Protein AF-A0A507QUL7-F1 (afdb_monomer_lite)

Structure (mmCIF, N/CA/C/O backbone):
data_AF-A0A507QUL7-F1
#
_entry.id   AF-A0A507QUL7-F1
#
loop_
_atom_site.group_PDB
_atom_site.id
_atom_site.type_symbol
_atom_site.label_atom_id
_atom_site.label_alt_id
_atom_site.label_comp_id
_atom_site.label_asym_id
_atom_site.label_entity_id
_atom_site.label_seq_id
_atom_site.pdbx_PDB_ins_code
_atom_site.Cartn_x
_atom_site.Cartn_y
_atom_site.Cartn_z
_atom_site.occupancy
_atom_site.B_iso_or_equiv
_atom_site.auth_seq_id
_atom_site.auth_comp_id
_atom_site.auth_asym_id
_atom_site.auth_atom_id
_atom_site.pdbx_PDB_model_num
ATOM 1 N N . MET A 1 1 ? 32.459 10.352 -17.663 1.00 40.97 1 MET A N 1
ATOM 2 C CA . MET A 1 1 ? 32.685 9.561 -16.431 1.00 40.97 1 MET A CA 1
ATOM 3 C C . MET A 1 1 ? 32.174 10.368 -15.247 1.00 40.97 1 MET A C 1
ATOM 5 O O . MET A 1 1 ? 32.457 11.562 -15.231 1.00 40.97 1 MET A O 1
ATOM 9 N N . PRO A 1 2 ? 31.394 9.803 -14.309 1.00 44.69 2 PRO A N 1
ATOM 10 C CA . PRO A 1 2 ? 30.959 10.558 -13.143 1.00 44.69 2 PRO A CA 1
ATOM 11 C C . PRO A 1 2 ? 32.149 10.731 -12.196 1.00 44.69 2 PRO A C 1
ATOM 13 O O . PRO A 1 2 ? 32.816 9.761 -11.846 1.00 44.69 2 PRO A O 1
ATOM 16 N N . GLN A 1 3 ? 32.438 11.978 -11.830 1.00 43.25 3 GLN A N 1
ATOM 17 C CA . GLN A 1 3 ? 33.490 12.312 -10.878 1.00 43.25 3 GLN A CA 1
ATOM 18 C C . GLN A 1 3 ? 33.054 11.864 -9.480 1.00 43.25 3 GLN A C 1
ATOM 20 O O . GLN A 1 3 ? 32.130 12.427 -8.892 1.00 43.25 3 GLN A O 1
ATOM 25 N N . THR A 1 4 ? 33.711 10.840 -8.946 1.00 48.88 4 THR A N 1
ATOM 26 C CA . THR A 1 4 ? 33.609 10.460 -7.538 1.00 48.88 4 THR A CA 1
ATOM 27 C C . THR A 1 4 ? 34.226 11.589 -6.716 1.00 48.88 4 THR A C 1
ATOM 29 O O . THR A 1 4 ? 35.446 11.752 -6.702 1.00 48.88 4 THR A O 1
ATOM 32 N N . LYS A 1 5 ? 33.399 12.417 -6.066 1.00 53.66 5 LYS A N 1
ATOM 33 C CA . LYS A 1 5 ? 33.889 13.396 -5.087 1.00 53.66 5 LYS A CA 1
ATOM 34 C C . LYS A 1 5 ? 34.591 12.622 -3.969 1.00 53.66 5 LYS A C 1
ATOM 36 O O . LYS A 1 5 ? 33.928 11.910 -3.218 1.00 53.66 5 LYS A O 1
ATOM 41 N N . LYS A 1 6 ? 35.922 12.722 -3.891 1.00 60.03 6 LYS A N 1
ATOM 42 C CA . LYS A 1 6 ? 36.680 12.268 -2.719 1.00 60.03 6 LYS A CA 1
ATOM 43 C C . LYS A 1 6 ? 36.175 13.060 -1.512 1.00 60.03 6 LYS A C 1
ATOM 45 O O . LYS A 1 6 ? 36.091 14.286 -1.582 1.00 60.03 6 LYS A O 1
ATOM 50 N N . LEU A 1 7 ? 35.784 12.356 -0.452 1.00 63.00 7 LEU A N 1
ATOM 51 C CA . LEU A 1 7 ? 35.502 12.987 0.835 1.00 63.00 7 LEU A CA 1
ATOM 52 C C . LEU A 1 7 ? 36.798 13.658 1.328 1.00 63.00 7 LEU A C 1
ATOM 54 O O . LEU A 1 7 ? 37.861 13.060 1.146 1.00 63.00 7 LEU A O 1
ATOM 58 N N . PRO A 1 8 ? 36.738 14.882 1.883 1.00 69.94 8 PRO A N 1
ATOM 59 C CA . PRO A 1 8 ? 37.913 15.543 2.444 1.00 69.94 8 PRO A CA 1
ATOM 60 C C . PRO A 1 8 ? 38.573 14.640 3.491 1.00 69.94 8 PRO A C 1
ATOM 62 O O . PRO A 1 8 ? 37.870 14.008 4.275 1.00 69.94 8 PRO A O 1
ATOM 65 N N . GLU A 1 9 ? 39.904 14.574 3.508 1.00 69.56 9 GLU A N 1
ATOM 66 C CA . GLU A 1 9 ? 40.667 13.702 4.420 1.00 69.56 9 GLU A CA 1
ATOM 67 C C . GLU A 1 9 ? 40.576 14.129 5.900 1.00 69.56 9 GLU A C 1
ATOM 69 O O . GLU A 1 9 ? 41.051 13.406 6.768 1.00 69.56 9 GLU A O 1
ATOM 74 N N . ASP A 1 10 ? 39.907 15.248 6.195 1.00 77.19 10 ASP A N 1
ATOM 75 C CA . ASP A 1 10 ? 39.834 15.858 7.526 1.00 77.19 10 ASP A CA 1
ATOM 76 C C . ASP A 1 10 ? 38.387 16.238 7.900 1.00 77.19 10 ASP A C 1
ATOM 78 O O . ASP A 1 10 ? 38.034 17.399 8.108 1.00 77.19 10 ASP A O 1
ATOM 82 N N . VAL A 1 11 ? 37.485 15.251 7.878 1.00 81.94 11 VAL A N 1
ATOM 83 C CA . VAL A 1 11 ? 36.119 15.443 8.385 1.00 81.94 11 VAL A CA 1
ATOM 84 C C . VAL A 1 11 ? 36.153 15.362 9.909 1.00 81.94 11 VAL A C 1
ATOM 86 O O . VAL A 1 11 ? 36.337 14.283 10.472 1.00 81.94 11 VAL A O 1
ATOM 89 N N . ASP A 1 12 ? 35.905 16.489 10.578 1.00 85.94 12 ASP A N 1
ATOM 90 C CA . ASP A 1 12 ? 35.579 16.504 12.004 1.00 85.94 12 ASP A CA 1
ATOM 91 C C . ASP A 1 12 ? 34.207 15.849 12.220 1.00 85.94 12 ASP A C 1
ATOM 93 O O . ASP A 1 12 ? 33.139 16.461 12.090 1.00 85.94 12 ASP A O 1
ATOM 97 N N . TRP A 1 13 ? 34.248 14.557 12.533 1.00 86.88 13 TRP A N 1
ATOM 98 C CA . TRP A 1 13 ? 33.065 13.746 12.781 1.00 86.88 13 TRP A CA 1
ATOM 99 C C . TRP A 1 13 ? 32.268 14.213 13.997 1.00 86.88 13 TRP A C 1
ATOM 101 O O . TRP A 1 13 ? 31.050 14.040 14.009 1.00 86.88 13 TRP A O 1
ATOM 111 N N . ASN A 1 14 ? 32.916 14.819 14.996 1.00 89.69 14 ASN A N 1
ATOM 112 C CA . ASN A 1 14 ? 32.231 15.307 16.187 1.00 89.69 14 ASN A CA 1
ATOM 113 C C . ASN A 1 14 ? 31.420 16.565 15.856 1.00 89.69 14 ASN A C 1
ATOM 115 O O . ASN A 1 14 ? 30.248 16.653 16.212 1.00 89.69 14 ASN A O 1
ATOM 119 N N . ALA A 1 15 ? 31.996 17.492 15.086 1.00 88.00 15 ALA A N 1
ATOM 120 C CA . ALA A 1 15 ? 31.251 18.631 14.560 1.00 88.00 15 ALA A CA 1
ATOM 121 C C . ALA A 1 15 ? 30.101 18.192 13.640 1.00 88.00 15 ALA A C 1
ATOM 123 O O . ALA A 1 15 ? 29.022 18.773 13.707 1.00 88.00 15 ALA A O 1
ATOM 124 N N . PHE A 1 16 ? 30.298 17.160 12.809 1.00 88.12 16 PHE A N 1
ATOM 125 C CA . PHE A 1 16 ? 29.274 16.656 11.887 1.00 88.12 16 PHE A CA 1
ATOM 126 C C . PHE A 1 16 ? 28.045 16.070 12.602 1.00 88.12 16 PHE A C 1
ATOM 128 O O . PHE A 1 16 ? 26.924 16.432 12.256 1.00 88.12 16 PHE A O 1
ATOM 135 N N . VAL A 1 17 ? 28.220 15.203 13.609 1.00 87.62 17 VAL A N 1
ATOM 136 C CA . VAL A 1 17 ? 27.081 14.555 14.306 1.00 87.62 17 VAL A CA 1
ATOM 137 C C . VAL A 1 17 ? 26.295 15.500 15.217 1.00 87.62 17 VAL A C 1
ATOM 139 O O . VAL A 1 17 ? 25.165 15.194 15.582 1.00 87.62 17 VAL A O 1
ATOM 142 N N . GLN A 1 18 ? 26.891 16.633 15.593 1.00 87.75 18 GLN A N 1
ATOM 143 C CA . GLN A 1 18 ? 26.241 17.680 16.387 1.00 87.75 18 GLN A CA 1
ATOM 144 C C . GLN A 1 18 ? 25.468 18.681 15.516 1.00 87.75 18 GLN A C 1
ATOM 146 O O . GLN A 1 18 ? 24.786 19.559 16.049 1.00 87.75 18 GLN A O 1
ATOM 151 N N . GLN A 1 19 ? 25.561 18.582 14.182 1.00 86.88 19 GLN A N 1
ATOM 152 C CA . GLN A 1 19 ? 24.737 19.400 13.299 1.00 86.88 19 GLN A CA 1
ATOM 153 C C . GLN A 1 19 ? 23.266 19.028 13.509 1.00 86.88 19 GLN A C 1
ATOM 155 O O . GLN A 1 19 ? 22.931 17.842 13.525 1.00 86.88 19 GLN A O 1
ATOM 160 N N . PRO A 1 20 ? 22.370 20.014 13.677 1.00 82.19 20 PRO A N 1
ATOM 161 C CA . PRO A 1 20 ? 20.954 19.727 13.791 1.00 82.19 20 PRO A CA 1
ATOM 162 C C . PRO A 1 20 ? 20.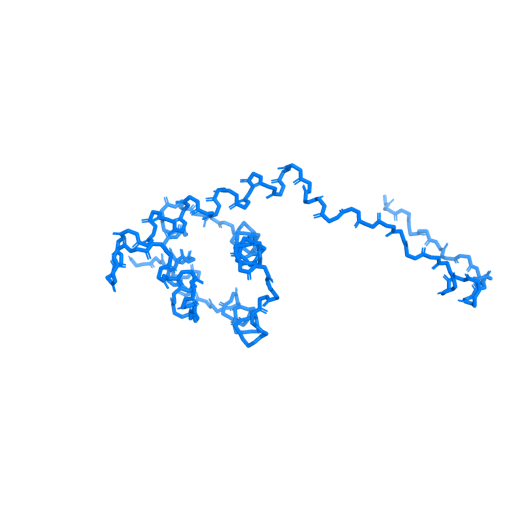472 19.068 12.501 1.00 82.19 20 PRO A C 1
ATOM 164 O O . PRO A 1 20 ? 20.825 19.506 11.402 1.00 82.19 20 PRO A O 1
ATOM 167 N N . ASP A 1 21 ? 19.628 18.046 12.636 1.00 80.06 21 ASP A N 1
ATOM 168 C CA . ASP A 1 21 ? 18.952 17.466 11.485 1.00 80.06 21 ASP A CA 1
ATOM 169 C C . ASP A 1 21 ? 18.251 18.578 10.701 1.00 80.06 21 ASP A C 1
ATOM 171 O O . ASP A 1 21 ? 17.541 19.422 11.265 1.00 80.06 21 ASP A O 1
ATOM 175 N N . ASN A 1 22 ? 18.419 18.567 9.377 1.00 73.94 22 ASN A N 1
ATOM 176 C CA . ASN A 1 22 ? 17.599 19.403 8.516 1.00 73.94 22 ASN A CA 1
ATOM 177 C C . ASN A 1 22 ? 16.138 19.098 8.842 1.00 73.94 22 ASN A C 1
ATOM 179 O O . ASN A 1 22 ? 15.707 17.945 8.724 1.00 73.94 22 ASN A O 1
ATOM 183 N N . LYS A 1 23 ? 15.377 20.126 9.240 1.00 55.47 23 LYS A N 1
ATOM 184 C CA . LYS A 1 23 ? 13.927 20.017 9.410 1.00 55.47 23 LYS A CA 1
ATOM 185 C C . LYS A 1 23 ? 13.345 19.575 8.078 1.00 55.47 23 LYS A C 1
ATOM 187 O O . LYS A 1 23 ? 13.141 20.372 7.167 1.00 55.47 23 LYS A O 1
ATOM 192 N N . THR A 1 24 ? 13.123 18.277 7.958 1.00 58.72 24 THR A N 1
ATOM 193 C CA . THR A 1 24 ? 12.430 17.718 6.817 1.00 58.72 24 THR A CA 1
ATOM 194 C C . THR A 1 24 ? 10.971 18.008 7.095 1.00 58.72 24 THR A C 1
ATOM 196 O O . THR A 1 24 ? 10.358 17.353 7.936 1.00 58.72 24 THR A O 1
ATOM 199 N N . GLU A 1 25 ? 10.420 19.040 6.458 1.00 55.94 25 GLU A N 1
ATOM 200 C CA . GLU A 1 25 ? 8.971 19.168 6.400 1.00 55.94 25 GLU A CA 1
ATOM 201 C C . GLU A 1 25 ? 8.456 17.848 5.821 1.00 55.94 25 GLU A C 1
ATOM 203 O O . GLU A 1 25 ? 8.827 17.467 4.711 1.00 55.94 25 GLU A O 1
ATOM 208 N N . GLY A 1 26 ? 7.649 17.107 6.585 1.00 56.03 26 GLY A N 1
ATOM 209 C CA . GLY A 1 26 ? 7.104 15.798 6.194 1.00 56.03 26 GLY A CA 1
ATOM 210 C C . GLY A 1 26 ? 6.166 15.850 4.980 1.00 56.03 26 GLY A C 1
ATOM 211 O O . GLY A 1 26 ? 5.397 14.925 4.739 1.00 56.03 26 GLY A O 1
ATOM 212 N N . ILE A 1 27 ? 6.197 16.940 4.215 1.00 64.69 27 ILE A N 1
ATOM 213 C CA . ILE A 1 27 ? 5.380 17.169 3.041 1.00 64.69 27 ILE A CA 1
ATOM 214 C C . ILE A 1 27 ? 5.976 16.350 1.900 1.00 64.69 27 ILE A C 1
ATOM 216 O O . ILE A 1 27 ? 6.983 16.700 1.285 1.00 64.69 27 ILE A O 1
ATOM 220 N N . LEU A 1 28 ? 5.318 15.235 1.594 1.00 70.69 28 LEU A N 1
ATOM 221 C CA . LEU A 1 28 ? 5.608 14.447 0.404 1.00 70.69 28 LEU A CA 1
ATOM 222 C C . LEU A 1 28 ? 5.626 15.349 -0.839 1.00 70.69 28 LEU A C 1
ATOM 224 O O . LEU A 1 28 ? 4.688 16.109 -1.080 1.00 70.69 28 LEU A O 1
ATOM 228 N N . ALA A 1 29 ? 6.665 15.225 -1.666 1.00 76.69 29 ALA A N 1
ATOM 229 C CA . ALA A 1 29 ? 6.736 15.959 -2.925 1.00 76.69 29 ALA A CA 1
ATOM 230 C C . ALA A 1 29 ? 5.494 15.687 -3.800 1.00 76.69 29 ALA A C 1
ATOM 232 O O . ALA A 1 29 ? 4.997 14.558 -3.854 1.00 76.69 29 ALA A O 1
ATOM 233 N N . GLU A 1 30 ? 5.026 16.693 -4.544 1.00 77.88 30 GLU A N 1
ATOM 234 C CA . GLU A 1 30 ? 3.813 16.608 -5.378 1.00 77.88 30 GLU A CA 1
ATOM 235 C C . GLU A 1 30 ? 3.745 15.382 -6.315 1.00 77.88 30 GLU A C 1
ATOM 237 O O . GLU A 1 30 ? 2.694 14.736 -6.393 1.00 77.88 30 GLU A O 1
ATOM 242 N N . PRO A 1 31 ? 4.837 14.958 -6.986 1.00 84.00 31 PRO A N 1
ATOM 243 C CA . PRO A 1 31 ? 4.816 13.732 -7.783 1.00 84.00 31 PRO A CA 1
ATOM 244 C C . PRO A 1 31 ? 4.498 12.485 -6.949 1.00 84.00 31 PRO A C 1
ATOM 246 O O . PRO A 1 31 ? 3.826 11.572 -7.423 1.00 84.00 31 PRO A O 1
ATOM 249 N N . THR A 1 32 ? 4.966 12.443 -5.702 1.00 81.94 32 THR A N 1
ATOM 250 C CA . THR A 1 32 ? 4.720 11.338 -4.773 1.00 81.94 32 THR A CA 1
ATOM 251 C C . THR A 1 32 ? 3.269 11.325 -4.306 1.00 81.94 32 THR A C 1
ATOM 253 O O . THR A 1 32 ? 2.645 10.267 -4.346 1.00 81.94 32 THR A O 1
ATOM 256 N N . LYS A 1 33 ? 2.685 12.489 -3.990 1.00 87.75 33 LYS A N 1
ATOM 257 C CA . LYS A 1 33 ? 1.249 12.607 -3.677 1.00 87.75 33 LYS A CA 1
ATOM 258 C C . LYS A 1 33 ? 0.369 12.096 -4.820 1.00 87.75 33 LYS A C 1
ATOM 260 O O . LYS A 1 33 ? -0.558 11.321 -4.588 1.00 87.75 33 LYS A O 1
ATOM 265 N N . LYS A 1 34 ? 0.691 12.452 -6.071 1.00 90.19 34 LYS A N 1
ATOM 266 C CA . LYS A 1 34 ? -0.035 11.953 -7.255 1.00 90.19 34 LYS A CA 1
ATOM 267 C C . LYS A 1 34 ? 0.039 10.429 -7.385 1.00 90.19 34 LYS A C 1
ATOM 269 O O . LYS A 1 34 ? -0.979 9.800 -7.670 1.00 90.19 34 LYS A O 1
ATOM 274 N N . ARG A 1 35 ? 1.211 9.826 -7.146 1.00 89.62 35 ARG A N 1
ATOM 275 C CA . ARG A 1 35 ? 1.370 8.360 -7.168 1.00 89.62 35 ARG A CA 1
ATOM 276 C C . ARG A 1 35 ? 0.576 7.681 -6.054 1.00 89.62 35 ARG A C 1
ATOM 278 O O . ARG A 1 35 ? -0.132 6.719 -6.328 1.00 89.62 35 ARG A O 1
ATOM 285 N N . ILE A 1 36 ? 0.611 8.213 -4.835 1.00 91.75 36 ILE A N 1
ATOM 286 C CA . ILE A 1 36 ? -0.178 7.706 -3.700 1.00 91.75 36 ILE A CA 1
ATOM 287 C C . ILE A 1 36 ? -1.675 7.762 -4.004 1.00 91.75 36 ILE A C 1
ATOM 289 O O . ILE A 1 36 ? -2.383 6.776 -3.812 1.00 91.75 36 ILE A O 1
ATOM 293 N N . LEU A 1 37 ? -2.156 8.880 -4.552 1.00 93.50 37 LEU A N 1
ATOM 294 C CA . LEU A 1 37 ? -3.555 9.027 -4.944 1.00 93.50 37 LEU A CA 1
ATOM 295 C C . LEU A 1 37 ? -3.951 8.026 -6.039 1.00 93.50 37 LEU A C 1
ATOM 297 O O . LEU A 1 37 ? -5.044 7.458 -5.999 1.00 93.50 37 LEU A O 1
ATOM 301 N N . HIS A 1 38 ? -3.062 7.780 -7.005 1.00 93.62 38 HIS A N 1
ATOM 302 C CA . HIS A 1 38 ? -3.259 6.745 -8.021 1.00 93.62 38 HIS A CA 1
ATOM 303 C C . HIS A 1 38 ? -3.364 5.353 -7.392 1.00 93.62 38 HIS A C 1
ATOM 305 O O . HIS A 1 38 ? -4.272 4.593 -7.733 1.00 93.62 38 HIS A O 1
ATOM 311 N N . VAL A 1 39 ? -2.499 5.026 -6.431 1.00 94.44 39 VAL A N 1
ATOM 312 C CA . VAL A 1 39 ? -2.575 3.754 -5.703 1.00 94.44 39 VAL A CA 1
ATOM 313 C C . VAL A 1 39 ? -3.885 3.641 -4.920 1.00 94.44 39 VAL A C 1
ATOM 315 O O . VAL A 1 39 ? -4.560 2.620 -5.042 1.00 94.44 39 VAL A O 1
ATOM 318 N N . LYS A 1 40 ? -4.298 4.691 -4.198 1.00 96.06 40 LYS A N 1
ATOM 319 C CA . LYS A 1 40 ? -5.563 4.727 -3.445 1.00 96.06 40 LYS A CA 1
ATOM 320 C C . LYS A 1 40 ? -6.763 4.411 -4.334 1.00 96.06 40 LYS A C 1
ATOM 322 O O . LYS A 1 40 ? -7.542 3.512 -4.025 1.00 96.06 40 LYS A O 1
ATOM 327 N N . ARG A 1 41 ? -6.882 5.100 -5.474 1.00 96.12 41 ARG A N 1
ATOM 328 C CA . ARG A 1 41 ? -7.973 4.885 -6.442 1.00 96.12 41 ARG A CA 1
ATOM 329 C C . ARG A 1 41 ? -7.994 3.451 -6.970 1.00 96.12 41 ARG A C 1
ATOM 331 O O . ARG A 1 41 ? -9.059 2.857 -7.108 1.00 96.12 41 ARG A O 1
ATOM 338 N N . ASN A 1 42 ? -6.825 2.879 -7.248 1.00 95.88 42 ASN A N 1
ATOM 339 C CA . ASN A 1 42 ? -6.722 1.488 -7.682 1.00 95.88 42 ASN A CA 1
ATOM 340 C C . ASN A 1 42 ? -7.098 0.510 -6.570 1.00 95.88 42 ASN A C 1
ATOM 342 O O . ASN A 1 42 ? -7.811 -0.455 -6.826 1.00 95.88 42 ASN A O 1
ATOM 346 N N . PHE A 1 43 ? -6.686 0.769 -5.332 1.00 96.62 43 PHE A N 1
ATOM 347 C CA . PHE A 1 43 ? -7.053 -0.076 -4.203 1.00 96.62 43 PHE A CA 1
ATOM 348 C C . PHE A 1 43 ? -8.563 -0.026 -3.920 1.00 96.62 43 PHE A C 1
ATOM 350 O O . PHE A 1 43 ? -9.166 -1.055 -3.625 1.00 96.62 43 PHE A O 1
ATOM 357 N N . GLN A 1 44 ? -9.212 1.129 -4.100 1.00 97.19 44 GLN A N 1
ATOM 358 C CA . GLN A 1 44 ? -10.676 1.255 -4.057 1.00 97.19 44 GLN A CA 1
ATOM 359 C C . GLN A 1 44 ? -11.363 0.416 -5.149 1.00 97.19 44 GLN A C 1
ATOM 361 O O . GLN A 1 44 ? -12.282 -0.342 -4.854 1.00 97.19 44 GLN A O 1
ATOM 366 N N . LYS A 1 45 ? -10.876 0.473 -6.397 1.00 97.06 45 LYS A N 1
ATOM 367 C CA . LYS A 1 45 ? -11.392 -0.360 -7.504 1.00 97.06 45 LYS A CA 1
ATOM 368 C C . LYS A 1 45 ? -11.177 -1.857 -7.289 1.00 97.06 45 LYS A C 1
ATOM 370 O O . LYS A 1 45 ? -12.000 -2.666 -7.698 1.00 97.06 45 LYS A O 1
ATOM 375 N N . PHE A 1 46 ? -10.051 -2.236 -6.697 1.00 96.50 46 PHE A N 1
ATOM 376 C CA . PHE A 1 46 ? -9.769 -3.625 -6.364 1.00 96.50 46 PHE A CA 1
ATOM 377 C C . PHE A 1 46 ? -10.686 -4.113 -5.240 1.00 96.50 46 PHE A C 1
ATOM 379 O O . PHE A 1 46 ? -11.316 -5.158 -5.364 1.00 96.50 46 PHE A O 1
ATOM 386 N N . SER A 1 47 ? -10.804 -3.331 -4.165 1.00 96.94 47 SER A N 1
ATOM 387 C CA . SER A 1 47 ? -11.608 -3.689 -2.993 1.00 96.94 47 SER A CA 1
ATOM 388 C C . SER A 1 47 ? -13.111 -3.747 -3.265 1.00 96.94 47 SER A C 1
ATOM 390 O O . SER A 1 47 ? -13.792 -4.525 -2.604 1.00 96.94 47 SER A O 1
ATOM 392 N N . SER A 1 48 ? -13.633 -3.024 -4.263 1.00 97.00 48 SER A N 1
ATOM 393 C CA . SER A 1 48 ? -15.038 -3.157 -4.681 1.00 97.00 48 SER A CA 1
ATOM 394 C C . SER A 1 48 ? -15.370 -4.519 -5.306 1.00 97.00 48 SER A C 1
ATOM 396 O O . SER A 1 48 ? -16.541 -4.881 -5.376 1.00 97.00 48 SER A O 1
ATOM 398 N N . LYS A 1 49 ? -14.356 -5.289 -5.730 1.00 95.81 49 LYS A N 1
ATOM 399 C CA . LYS A 1 49 ? -14.493 -6.661 -6.249 1.00 95.81 49 LYS A CA 1
ATOM 400 C C . LYS A 1 49 ? -14.391 -7.731 -5.151 1.00 95.81 49 LYS A C 1
ATOM 402 O O . LYS A 1 49 ? -14.504 -8.917 -5.448 1.00 95.81 49 LYS A O 1
ATOM 407 N N . LEU A 1 50 ? -14.117 -7.339 -3.906 1.00 97.00 50 LEU A N 1
ATOM 408 C CA . LEU A 1 50 ? -13.947 -8.250 -2.773 1.00 97.00 50 LEU A CA 1
ATOM 409 C C . LEU A 1 50 ? -15.237 -8.361 -1.947 1.00 97.00 50 LEU A C 1
ATOM 411 O O . LEU A 1 50 ? -16.165 -7.574 -2.112 1.00 97.00 50 LEU A O 1
ATOM 415 N N . ASN A 1 51 ? -15.279 -9.317 -1.015 1.00 95.69 51 ASN A N 1
ATOM 416 C CA . ASN A 1 51 ? -16.373 -9.466 -0.056 1.00 95.69 51 ASN A CA 1
ATOM 417 C C . ASN A 1 51 ? -15.846 -9.319 1.388 1.00 95.69 51 ASN A C 1
ATOM 419 O O . ASN A 1 51 ? -15.118 -10.207 1.833 1.00 95.69 51 ASN A O 1
ATOM 423 N N . PRO A 1 52 ? -16.165 -8.232 2.118 1.00 96.06 52 PRO A N 1
ATOM 424 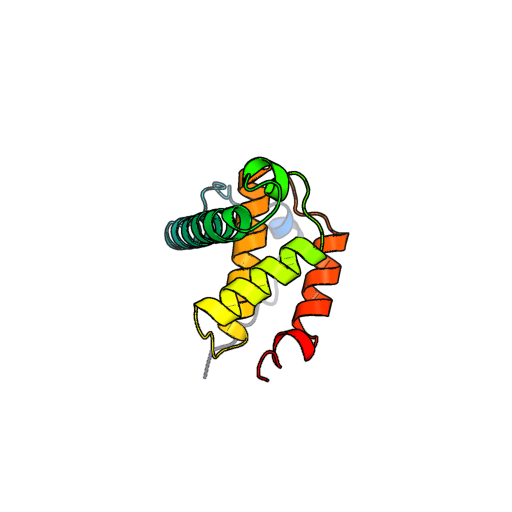C CA . PRO A 1 52 ? -17.106 -7.167 1.755 1.00 96.06 52 PRO A CA 1
ATOM 425 C C . PRO A 1 52 ? -16.532 -6.183 0.715 1.00 96.06 52 PRO A C 1
ATOM 427 O O . PRO A 1 52 ? -15.325 -5.938 0.726 1.00 96.06 52 PRO A O 1
ATOM 430 N N . PRO A 1 53 ? -17.360 -5.535 -0.126 1.00 95.38 53 PRO A N 1
ATOM 431 C CA . PRO A 1 53 ? -16.901 -4.575 -1.136 1.00 95.38 53 PRO A CA 1
ATOM 432 C C . PRO A 1 53 ? -16.626 -3.190 -0.519 1.00 95.38 53 PRO A C 1
ATOM 434 O O . PRO A 1 53 ? -17.163 -2.173 -0.954 1.00 95.38 53 PRO A O 1
ATOM 437 N N . LYS A 1 54 ? -15.844 -3.150 0.567 1.00 93.31 54 LYS A N 1
ATOM 438 C CA . LYS A 1 54 ? -15.603 -1.955 1.390 1.00 93.31 54 LYS A CA 1
ATOM 439 C C . LYS A 1 54 ? -14.113 -1.685 1.542 1.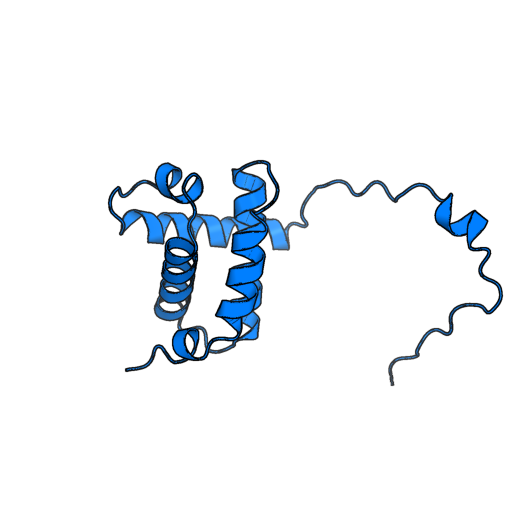00 93.31 54 LYS A C 1
ATOM 441 O O . LYS A 1 54 ? -13.410 -2.425 2.228 1.00 93.31 54 LYS A O 1
ATOM 446 N N . TYR A 1 55 ? -13.647 -0.597 0.942 1.00 93.75 55 TYR A N 1
ATOM 447 C CA . TYR A 1 55 ? -12.255 -0.146 1.001 1.00 93.75 55 TYR A CA 1
ATOM 448 C C . TYR A 1 55 ? -11.716 -0.070 2.439 1.00 93.75 55 TYR A C 1
ATOM 450 O O . TYR A 1 55 ? -10.651 -0.613 2.740 1.00 93.75 55 TYR A O 1
ATOM 458 N N . GLU A 1 56 ? -12.483 0.545 3.340 1.00 95.94 56 GLU A N 1
ATOM 459 C CA . GLU A 1 56 ? -12.092 0.824 4.723 1.00 95.94 56 GLU A CA 1
ATOM 460 C C . GLU A 1 56 ? -11.867 -0.464 5.515 1.00 95.94 56 GLU A C 1
ATOM 462 O O . GLU A 1 56 ? -11.003 -0.518 6.391 1.00 95.94 56 GLU A O 1
ATOM 467 N N . HIS A 1 57 ? -12.632 -1.513 5.200 1.00 96.19 57 HIS A N 1
ATOM 468 C CA . HIS A 1 57 ? -12.466 -2.824 5.814 1.00 96.19 57 HIS A CA 1
ATOM 469 C C . HIS A 1 57 ? -11.102 -3.416 5.449 1.00 96.19 57 HIS A C 1
ATOM 471 O O . HIS A 1 57 ? -10.355 -3.848 6.326 1.00 96.19 57 HIS A O 1
ATOM 477 N N . TRP A 1 58 ? -10.747 -3.394 4.166 1.00 96.50 58 TRP A N 1
ATOM 478 C CA . TRP A 1 58 ? -9.534 -4.035 3.663 1.00 96.50 58 TRP A CA 1
ATOM 479 C C . TRP A 1 58 ? -8.255 -3.289 4.023 1.00 96.50 58 TRP A C 1
ATOM 481 O O . TRP A 1 58 ? -7.261 -3.919 4.380 1.00 96.50 58 TRP A O 1
ATOM 491 N N . ILE A 1 59 ? -8.268 -1.955 3.976 1.00 95.06 59 ILE A N 1
ATOM 492 C CA . ILE A 1 59 ? -7.074 -1.164 4.297 1.00 95.06 59 ILE A CA 1
ATOM 493 C C . ILE A 1 59 ? -6.693 -1.283 5.784 1.00 95.06 59 ILE A C 1
ATOM 495 O O . ILE A 1 59 ? -5.505 -1.350 6.114 1.00 95.06 59 ILE A O 1
ATOM 499 N N . LYS A 1 60 ? -7.689 -1.401 6.676 1.00 95.25 60 LYS A N 1
ATOM 500 C CA . LYS A 1 60 ? -7.490 -1.606 8.122 1.00 95.25 60 LYS A CA 1
ATOM 501 C C . LYS A 1 60 ? -7.045 -3.032 8.464 1.00 95.25 60 LYS A C 1
ATOM 503 O O . LYS A 1 60 ? -6.275 -3.210 9.404 1.00 95.25 60 LYS A O 1
ATOM 508 N N . ASN A 1 61 ? -7.480 -4.026 7.686 1.00 94.44 61 ASN A N 1
ATOM 509 C CA . ASN A 1 61 ? -7.228 -5.454 7.920 1.00 94.44 61 ASN A CA 1
ATOM 510 C C . ASN A 1 61 ? -6.249 -6.040 6.894 1.00 94.44 61 ASN A C 1
ATOM 512 O O . ASN A 1 61 ? -6.518 -7.048 6.235 1.00 94.44 61 ASN A O 1
ATOM 516 N N . ILE A 1 62 ? -5.107 -5.378 6.719 1.00 93.19 62 ILE A N 1
ATOM 517 C CA . ILE A 1 62 ? -4.173 -5.745 5.664 1.00 93.19 62 ILE A CA 1
ATOM 518 C C . ILE A 1 62 ? -3.479 -7.088 5.932 1.00 93.19 62 ILE A C 1
ATOM 520 O O . ILE A 1 62 ? -2.956 -7.349 7.014 1.00 93.19 62 ILE A O 1
ATOM 524 N N . THR A 1 63 ? -3.424 -7.939 4.909 1.00 92.12 63 THR A N 1
ATOM 525 C CA . THR A 1 63 ? -2.717 -9.226 4.946 1.00 92.12 63 THR A CA 1
ATOM 526 C C . THR A 1 63 ? -1.783 -9.355 3.751 1.00 92.12 63 THR A C 1
ATOM 528 O O . THR A 1 63 ? -1.942 -8.665 2.744 1.00 92.12 63 THR A O 1
ATOM 531 N N . LEU A 1 64 ? -0.823 -10.287 3.813 1.00 87.69 64 LEU A N 1
ATOM 532 C CA . LEU A 1 64 ? 0.047 -10.545 2.662 1.00 87.69 64 LEU A CA 1
ATOM 533 C C . LEU A 1 64 ? -0.754 -10.985 1.426 1.00 87.69 64 LEU A C 1
ATOM 535 O O . LEU A 1 64 ? -0.423 -10.568 0.324 1.00 87.69 64 LEU A O 1
ATOM 539 N N . ARG A 1 65 ? -1.810 -11.790 1.602 1.00 90.06 65 ARG A N 1
ATOM 540 C CA . ARG A 1 65 ? -2.656 -12.262 0.493 1.00 90.06 65 ARG A CA 1
ATOM 541 C C . ARG A 1 65 ? -3.430 -11.126 -0.162 1.00 90.06 65 ARG A C 1
ATOM 543 O O . ARG A 1 65 ? -3.514 -11.089 -1.382 1.00 90.06 65 ARG A O 1
ATOM 550 N N . LEU A 1 66 ? -3.938 -10.188 0.634 1.00 92.56 66 LEU A N 1
ATOM 551 C CA . LEU A 1 66 ? -4.607 -8.997 0.119 1.00 92.56 66 LEU A CA 1
ATOM 552 C C . LEU A 1 66 ? -3.645 -8.133 -0.705 1.00 92.56 66 LEU A C 1
ATOM 554 O O . LEU A 1 66 ? -3.983 -7.719 -1.810 1.00 92.56 66 LEU A O 1
ATOM 558 N N . ILE A 1 67 ? -2.434 -7.911 -0.186 1.00 90.94 67 ILE A N 1
ATOM 559 C CA . ILE A 1 67 ? -1.380 -7.174 -0.892 1.00 90.94 67 ILE A CA 1
ATOM 560 C C . ILE A 1 67 ? -1.015 -7.889 -2.196 1.00 90.94 67 ILE A C 1
ATOM 562 O O . ILE A 1 67 ? -0.984 -7.264 -3.250 1.00 90.94 67 ILE A O 1
ATOM 566 N N . GLU A 1 68 ? -0.757 -9.197 -2.142 1.00 87.75 68 GLU A N 1
ATOM 567 C CA . GLU A 1 68 ? -0.415 -10.002 -3.316 1.00 87.75 68 GLU A CA 1
ATOM 568 C C . GLU A 1 68 ? -1.532 -9.962 -4.368 1.00 87.75 68 GLU A C 1
ATOM 570 O O . GLU A 1 68 ? -1.256 -9.726 -5.543 1.00 87.75 68 GLU A O 1
ATOM 575 N N . GLY A 1 69 ? -2.788 -10.136 -3.951 1.00 91.56 69 GLY A N 1
ATOM 576 C CA . GLY A 1 69 ? -3.954 -10.068 -4.828 1.00 91.56 69 GLY A CA 1
ATOM 577 C C . GLY A 1 69 ? -4.100 -8.702 -5.495 1.00 91.56 69 GLY A C 1
ATOM 578 O O . GLY A 1 69 ? -4.287 -8.637 -6.707 1.00 91.56 69 GLY A O 1
ATOM 579 N N . PHE A 1 70 ? -3.930 -7.617 -4.735 1.00 93.12 70 PHE A N 1
ATOM 580 C CA . PHE A 1 70 ? -3.971 -6.258 -5.273 1.00 93.12 70 PHE A CA 1
ATOM 581 C C . PHE A 1 70 ? -2.870 -6.020 -6.312 1.00 93.12 70 PHE A C 1
ATOM 583 O O . PHE A 1 70 ? -3.129 -5.515 -7.403 1.00 93.12 70 PHE A O 1
ATOM 590 N N . LEU A 1 71 ? -1.641 -6.419 -5.985 1.00 88.94 71 LEU A N 1
ATOM 591 C CA . LEU A 1 71 ? -0.481 -6.261 -6.854 1.00 88.94 71 LEU A CA 1
ATOM 592 C C . LEU A 1 71 ? -0.620 -7.071 -8.153 1.00 88.94 71 LEU A C 1
ATOM 594 O O . LEU A 1 71 ? -0.340 -6.546 -9.229 1.00 88.94 71 LEU A O 1
ATOM 598 N N . ARG A 1 72 ? -1.101 -8.318 -8.074 1.00 86.81 72 ARG A N 1
ATOM 599 C CA . ARG A 1 72 ? -1.398 -9.155 -9.249 1.00 86.81 72 ARG A CA 1
ATOM 600 C C . ARG A 1 72 ? -2.525 -8.569 -10.093 1.00 86.81 72 ARG A C 1
ATOM 602 O O . ARG A 1 72 ? -2.397 -8.509 -11.311 1.00 86.81 72 ARG A O 1
ATOM 609 N N . TRP A 1 73 ? -3.601 -8.105 -9.457 1.00 91.81 73 TRP A N 1
ATOM 610 C CA . TRP A 1 73 ? -4.696 -7.448 -10.165 1.00 91.81 73 TRP A CA 1
ATOM 611 C C . TRP A 1 73 ? -4.197 -6.215 -10.932 1.00 91.81 73 TRP A C 1
ATOM 613 O O . TRP A 1 73 ? -4.499 -6.082 -12.114 1.00 91.81 73 TRP A O 1
ATOM 623 N N . TYR A 1 74 ? -3.365 -5.373 -10.311 1.00 89.44 74 TYR A N 1
ATOM 624 C CA . TYR A 1 74 ? -2.795 -4.196 -10.971 1.00 89.44 74 TYR A CA 1
ATOM 625 C C . TYR A 1 74 ? -1.905 -4.563 -12.168 1.00 89.44 74 TYR A C 1
ATOM 627 O O . TYR A 1 74 ? -1.994 -3.932 -13.220 1.00 89.44 74 TYR A O 1
ATOM 635 N N . LEU A 1 75 ? -1.063 -5.594 -12.034 1.00 85.44 75 LEU A N 1
ATOM 636 C CA . LEU A 1 75 ? -0.232 -6.085 -13.139 1.00 85.44 75 LEU A CA 1
ATOM 637 C C . LEU A 1 75 ? -1.077 -6.532 -14.337 1.00 85.44 75 LEU A C 1
ATOM 639 O O . LEU A 1 75 ? -0.765 -6.158 -15.469 1.00 85.44 75 LEU A O 1
ATOM 643 N N . ASN A 1 76 ? -2.142 -7.292 -14.072 1.00 84.88 76 ASN A N 1
ATOM 644 C CA . ASN A 1 76 ? -3.035 -7.816 -15.101 1.00 84.88 76 ASN A CA 1
ATOM 645 C C . ASN A 1 76 ? -3.823 -6.695 -15.791 1.00 84.88 76 ASN A C 1
ATOM 647 O O . ASN A 1 76 ? -3.894 -6.661 -17.014 1.00 84.88 76 ASN A O 1
ATOM 651 N N . GLU A 1 77 ? -4.368 -5.754 -15.017 1.00 85.19 77 GLU A N 1
ATOM 652 C CA . GLU A 1 77 ? -5.200 -4.659 -15.533 1.00 85.19 77 GLU A CA 1
ATOM 653 C C . GLU A 1 77 ? -4.389 -3.650 -16.369 1.00 85.19 77 GLU A C 1
ATOM 655 O O . GLU A 1 77 ? -4.888 -3.095 -17.343 1.00 85.19 77 GLU A O 1
ATOM 660 N N . HIS A 1 78 ? -3.121 -3.416 -16.010 1.00 80.75 78 HIS A N 1
ATOM 661 C CA . HIS A 1 78 ? -2.283 -2.386 -16.635 1.00 80.75 78 HIS A CA 1
ATOM 662 C C . HIS A 1 78 ? -1.204 -2.934 -17.581 1.00 80.75 78 HIS A C 1
ATOM 664 O O . HIS A 1 78 ? -0.386 -2.154 -18.073 1.00 80.75 78 HIS A O 1
ATOM 670 N N . ASN A 1 79 ? -1.185 -4.250 -17.837 1.00 73.44 79 ASN A N 1
ATOM 671 C CA . ASN A 1 79 ? -0.217 -4.939 -18.703 1.00 73.44 79 ASN A CA 1
ATOM 672 C C . ASN A 1 79 ? 1.233 -4.469 -18.466 1.00 73.44 79 ASN A C 1
ATOM 674 O O . ASN A 1 79 ? 1.976 -4.140 -19.398 1.00 73.44 79 ASN A O 1
ATOM 678 N N . MET A 1 80 ? 1.620 -4.355 -17.193 1.00 72.25 80 MET A N 1
ATOM 679 C CA . MET A 1 80 ? 2.922 -3.808 -16.820 1.00 72.25 80 MET A CA 1
ATOM 680 C C . MET A 1 80 ? 4.042 -4.759 -17.249 1.00 72.25 80 MET A C 1
ATOM 682 O O . MET A 1 80 ? 4.200 -5.844 -16.698 1.00 72.25 80 MET A O 1
ATOM 686 N N . LYS A 1 81 ? 4.847 -4.323 -18.223 1.00 66.50 81 LYS A N 1
ATOM 687 C CA . LYS A 1 81 ? 5.931 -5.126 -18.815 1.00 66.50 81 LYS A CA 1
ATOM 688 C C . LYS A 1 81 ? 7.237 -5.107 -18.013 1.00 66.50 81 LYS A C 1
ATOM 690 O O . LYS A 1 81 ? 8.087 -5.962 -18.230 1.00 66.50 81 LYS A O 1
ATOM 695 N N . TYR A 1 82 ? 7.417 -4.136 -17.113 1.00 71.50 82 TYR A N 1
ATOM 696 C CA . TYR A 1 82 ? 8.695 -3.891 -16.438 1.00 71.50 82 TYR A CA 1
ATOM 697 C C . TYR A 1 82 ? 8.620 -4.135 -14.927 1.00 71.50 82 TYR A C 1
ATOM 699 O O . TYR A 1 82 ? 7.831 -3.507 -14.216 1.00 71.50 82 TYR A O 1
ATOM 707 N N . GLN A 1 83 ? 9.530 -4.974 -14.422 1.00 73.06 83 GLN A N 1
ATOM 708 C CA . GLN A 1 83 ? 9.704 -5.259 -12.991 1.00 73.06 83 GLN A CA 1
ATOM 709 C C . GLN A 1 83 ? 9.990 -3.996 -12.163 1.00 73.06 83 GLN A C 1
ATOM 711 O O . GLN A 1 83 ? 9.514 -3.871 -11.036 1.00 73.06 83 GLN A O 1
ATOM 716 N N . SER A 1 84 ? 10.731 -3.032 -12.713 1.00 77.31 84 SER A N 1
ATOM 717 C CA . SER A 1 84 ? 11.023 -1.764 -12.034 1.00 77.31 84 SER A CA 1
ATOM 718 C C . SER A 1 84 ? 9.750 -0.967 -11.732 1.00 77.31 84 SER A C 1
ATOM 720 O O . SER A 1 84 ? 9.575 -0.503 -10.606 1.00 77.31 84 SER A O 1
ATOM 722 N N . GLY A 1 85 ? 8.819 -0.880 -12.688 1.00 75.44 85 GLY A N 1
ATOM 723 C CA . GLY A 1 85 ? 7.520 -0.228 -12.495 1.00 75.44 85 GLY A CA 1
ATOM 724 C C . GLY A 1 85 ? 6.679 -0.912 -11.415 1.00 75.44 85 GLY A C 1
ATOM 725 O O . GLY A 1 85 ? 6.047 -0.245 -10.597 1.00 75.44 85 GLY A O 1
ATOM 726 N N . PHE A 1 86 ? 6.736 -2.244 -11.348 1.00 79.06 86 PHE A N 1
ATOM 727 C CA . PHE A 1 86 ? 6.065 -3.025 -10.309 1.00 79.06 86 PHE A CA 1
ATOM 728 C C . PHE A 1 86 ? 6.611 -2.743 -8.903 1.00 79.06 86 PHE A C 1
ATOM 730 O O . PHE A 1 86 ? 5.840 -2.508 -7.971 1.00 79.06 86 PHE A O 1
ATOM 737 N N . LEU A 1 87 ? 7.937 -2.718 -8.745 1.00 82.56 87 LEU A N 1
ATOM 738 C CA . LEU A 1 87 ? 8.576 -2.433 -7.457 1.00 82.56 87 LEU A CA 1
ATOM 739 C C . LEU A 1 87 ? 8.295 -1.003 -6.981 1.00 82.56 87 LEU A C 1
ATOM 741 O O . LEU A 1 87 ? 8.086 -0.785 -5.784 1.00 82.56 87 LEU A O 1
ATOM 745 N N . VAL A 1 88 ? 8.250 -0.040 -7.908 1.00 84.62 88 VAL A N 1
ATOM 746 C CA . VAL A 1 88 ? 7.847 1.341 -7.609 1.00 84.62 88 VAL A CA 1
ATOM 747 C C . VAL A 1 88 ? 6.399 1.378 -7.123 1.00 84.62 88 VAL A C 1
ATOM 749 O O . VAL A 1 88 ? 6.141 1.932 -6.058 1.00 84.62 88 VAL A O 1
ATOM 752 N N . PHE A 1 89 ? 5.476 0.704 -7.810 1.00 86.19 89 PHE A N 1
ATOM 753 C CA . PHE A 1 89 ? 4.072 0.656 -7.396 1.00 86.19 89 PHE A CA 1
ATOM 754 C C . PHE A 1 89 ? 3.883 0.002 -6.016 1.00 86.19 89 PHE A C 1
ATOM 756 O O . PHE A 1 89 ? 3.178 0.533 -5.159 1.00 86.19 89 PHE A O 1
ATOM 763 N N . ALA A 1 90 ? 4.573 -1.110 -5.745 1.00 88.44 90 ALA A N 1
ATOM 764 C CA . ALA A 1 90 ? 4.549 -1.759 -4.434 1.00 88.44 90 ALA A CA 1
ATOM 765 C C . ALA A 1 90 ? 5.143 -0.869 -3.325 1.00 88.44 90 ALA A C 1
ATOM 767 O O . ALA A 1 90 ? 4.705 -0.921 -2.172 1.00 88.44 90 ALA A O 1
ATOM 768 N N . ARG A 1 91 ? 6.138 -0.032 -3.650 1.00 89.69 91 ARG A N 1
ATOM 769 C CA . ARG A 1 91 ? 6.657 0.985 -2.728 1.00 89.69 91 ARG A CA 1
ATOM 770 C C . ARG A 1 91 ? 5.618 2.070 -2.468 1.00 89.69 91 ARG A C 1
ATOM 772 O O . ARG A 1 91 ? 5.375 2.355 -1.298 1.00 89.69 91 ARG A O 1
ATOM 779 N N . ASP A 1 92 ? 5.020 2.631 -3.514 1.00 91.44 92 ASP A N 1
ATOM 780 C CA . ASP A 1 92 ? 4.006 3.681 -3.394 1.00 91.44 92 ASP A CA 1
ATOM 781 C C . ASP A 1 92 ? 2.790 3.187 -2.594 1.00 91.44 92 ASP A C 1
ATOM 783 O O . ASP A 1 92 ? 2.256 3.933 -1.780 1.00 91.44 92 ASP A O 1
ATOM 787 N N . PHE A 1 93 ? 2.424 1.904 -2.713 1.00 92.50 93 PHE A N 1
ATOM 788 C CA . PHE A 1 93 ? 1.401 1.280 -1.870 1.00 92.50 93 PHE A CA 1
ATOM 789 C C . PHE A 1 93 ? 1.728 1.302 -0.377 1.00 92.50 93 PHE A C 1
ATOM 791 O O . PHE A 1 93 ? 0.855 1.591 0.436 1.00 92.50 93 PHE A O 1
ATOM 798 N N . ARG A 1 94 ? 2.977 1.021 0.009 1.00 92.50 94 ARG A N 1
ATOM 799 C CA . ARG A 1 94 ? 3.364 1.079 1.427 1.00 92.50 94 ARG A CA 1
ATOM 800 C C . ARG A 1 94 ? 3.285 2.500 1.968 1.00 92.50 94 ARG A C 1
ATOM 802 O O . ARG A 1 94 ? 2.845 2.675 3.093 1.00 92.50 94 ARG A O 1
ATOM 809 N N . ILE A 1 95 ? 3.694 3.487 1.168 1.00 91.69 95 ILE A N 1
ATOM 810 C CA . ILE A 1 95 ? 3.613 4.902 1.553 1.00 91.69 95 ILE A CA 1
ATOM 811 C C . ILE A 1 95 ? 2.145 5.301 1.713 1.00 91.69 95 ILE A C 1
ATOM 813 O O . ILE A 1 95 ? 1.770 5.809 2.759 1.00 91.69 95 ILE A O 1
ATOM 817 N N . PHE A 1 96 ? 1.310 4.971 0.727 1.00 93.75 96 PHE A N 1
ATOM 818 C CA . PHE A 1 96 ? -0.140 5.143 0.793 1.00 93.75 96 PHE A CA 1
ATOM 819 C C . PHE A 1 96 ? -0.744 4.546 2.074 1.00 93.75 96 PHE A C 1
ATOM 821 O O . PHE A 1 96 ? -1.516 5.212 2.755 1.00 93.75 96 PHE A O 1
ATOM 828 N N . TRP A 1 97 ? -0.378 3.312 2.427 1.00 95.06 97 TRP A N 1
ATOM 829 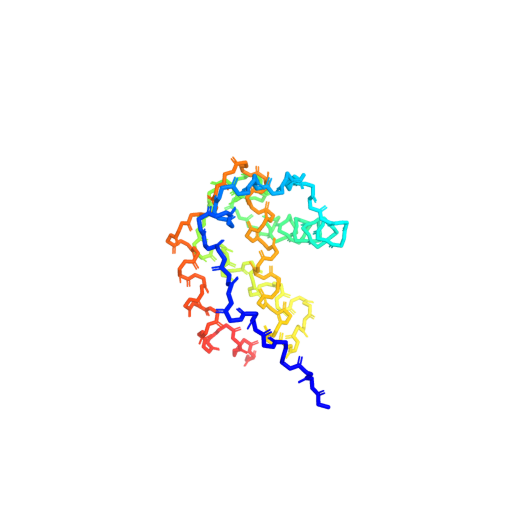C CA . TRP A 1 97 ? -0.895 2.675 3.636 1.00 95.06 97 TRP A CA 1
ATOM 830 C C . TRP A 1 97 ? -0.434 3.387 4.912 1.00 95.06 97 TRP A C 1
ATOM 832 O O . TRP A 1 97 ? -1.234 3.535 5.831 1.00 95.06 97 TRP A O 1
ATOM 842 N N . CYS A 1 98 ? 0.830 3.829 4.975 1.00 92.94 98 CYS A N 1
ATOM 843 C CA . CYS A 1 98 ? 1.338 4.587 6.120 1.00 92.94 98 CYS A CA 1
ATOM 844 C C . CYS A 1 98 ? 0.565 5.894 6.317 1.00 92.94 98 CYS A C 1
ATOM 846 O O . CYS A 1 98 ? 0.189 6.189 7.444 1.00 92.94 98 CYS A O 1
ATOM 848 N N . GLU A 1 99 ? 0.299 6.627 5.231 1.00 91.44 99 GLU A N 1
ATOM 849 C CA . GLU A 1 99 ? -0.466 7.882 5.262 1.00 91.44 99 GLU A CA 1
ATOM 850 C C . GLU A 1 99 ? -1.912 7.651 5.727 1.00 91.44 99 GLU A C 1
ATOM 852 O O . GLU A 1 99 ? -2.418 8.375 6.573 1.00 91.44 99 GLU A O 1
ATOM 857 N N . GLU A 1 100 ? -2.589 6.618 5.214 1.00 92.25 100 GLU A N 1
ATOM 858 C CA . GLU A 1 100 ? -3.985 6.334 5.589 1.00 92.25 100 GLU A CA 1
ATOM 859 C C . GLU A 1 100 ? -4.146 5.824 7.023 1.00 92.25 100 GLU A C 1
ATOM 861 O O . GLU A 1 100 ? -5.222 5.949 7.606 1.00 92.25 100 GLU A O 1
ATOM 866 N N . MET A 1 101 ? -3.116 5.179 7.567 1.00 92.81 101 MET A N 1
ATOM 867 C CA . MET A 1 101 ? -3.162 4.569 8.896 1.00 92.81 101 MET A CA 1
ATOM 868 C C . MET A 1 101 ? -2.444 5.388 9.966 1.00 92.81 101 MET A C 1
ATOM 870 O O . MET A 1 101 ? -2.453 4.964 11.121 1.00 92.81 101 MET A O 1
ATOM 874 N N . ASP A 1 102 ? -1.793 6.484 9.571 1.00 92.06 102 ASP A N 1
ATOM 875 C CA . ASP A 1 102 ? -0.931 7.320 10.411 1.00 92.06 102 ASP A CA 1
ATOM 876 C C . ASP A 1 102 ? 0.039 6.494 11.279 1.00 92.06 102 ASP A C 1
ATOM 878 O O . ASP A 1 102 ? 0.194 6.680 12.485 1.00 92.06 102 ASP A O 1
ATOM 882 N N . ARG A 1 103 ? 0.639 5.460 10.672 1.00 91.81 103 ARG A N 1
ATOM 883 C CA . ARG A 1 103 ? 1.555 4.542 11.366 1.00 91.81 103 ARG A CA 1
ATOM 884 C C . ARG A 1 103 ? 2.508 3.841 10.414 1.00 91.81 103 ARG A C 1
ATOM 886 O O . ARG A 1 103 ? 2.256 3.703 9.219 1.00 91.81 103 ARG A O 1
ATOM 893 N N . LEU A 1 104 ? 3.594 3.312 10.973 1.00 91.19 104 LEU A N 1
ATOM 894 C CA . LEU A 1 104 ? 4.579 2.549 10.212 1.00 91.19 104 LEU A CA 1
ATOM 895 C C . LEU A 1 104 ? 3.985 1.259 9.636 1.00 91.19 104 LEU A C 1
ATOM 897 O O . LEU A 1 104 ? 3.290 0.504 10.320 1.00 91.19 104 LEU A O 1
ATOM 901 N N . PHE A 1 105 ? 4.326 0.976 8.377 1.00 90.19 105 PHE A N 1
ATOM 902 C CA . PHE A 1 105 ? 3.934 -0.263 7.713 1.00 90.19 105 PHE A CA 1
ATOM 903 C C . PHE A 1 105 ? 4.449 -1.492 8.486 1.00 90.19 105 PHE A C 1
ATOM 905 O O . PHE A 1 105 ? 5.640 -1.523 8.824 1.00 90.19 105 PHE A O 1
ATOM 912 N N . PRO A 1 106 ? 3.625 -2.537 8.714 1.00 90.06 106 PRO A N 1
ATOM 913 C CA . PRO A 1 106 ? 4.018 -3.674 9.538 1.00 90.06 106 PRO A CA 1
ATOM 914 C C . PRO A 1 106 ? 5.291 -4.345 9.016 1.00 90.06 106 PRO A C 1
ATOM 916 O O . PRO A 1 106 ? 5.380 -4.731 7.844 1.00 90.06 106 PRO A O 1
ATOM 919 N N . TYR A 1 107 ? 6.285 -4.494 9.895 1.00 87.31 107 TYR A N 1
ATOM 920 C CA . TYR A 1 107 ? 7.618 -4.975 9.529 1.00 87.31 107 TYR A CA 1
ATOM 921 C C . TYR A 1 107 ? 7.584 -6.356 8.861 1.00 87.31 107 TYR A C 1
ATOM 923 O O . TYR A 1 107 ? 8.217 -6.557 7.820 1.00 87.31 107 TYR A O 1
ATOM 931 N N . ASP A 1 108 ? 6.793 -7.287 9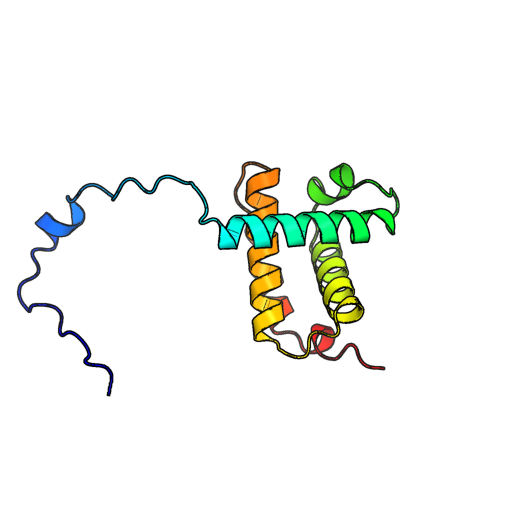.397 1.00 86.31 108 ASP A N 1
ATOM 932 C CA . ASP A 1 108 ? 6.690 -8.641 8.849 1.00 86.31 108 ASP A CA 1
ATOM 933 C C . ASP A 1 108 ? 6.079 -8.659 7.451 1.00 86.31 108 ASP A C 1
ATOM 935 O O . ASP A 1 108 ? 6.561 -9.372 6.566 1.00 86.31 108 ASP A O 1
ATOM 939 N N . LEU A 1 109 ? 5.061 -7.826 7.212 1.00 86.31 109 LEU A N 1
ATOM 940 C CA . LEU A 1 109 ? 4.488 -7.664 5.879 1.00 86.31 109 LEU A CA 1
ATOM 941 C C . LEU A 1 109 ? 5.518 -7.057 4.929 1.00 86.31 109 LEU A C 1
ATOM 943 O O . LEU A 1 109 ? 5.707 -7.580 3.833 1.00 86.31 109 LEU A O 1
ATOM 947 N N . ARG A 1 110 ? 6.258 -6.028 5.365 1.00 85.06 110 ARG A N 1
ATOM 948 C CA . ARG A 1 110 ? 7.337 -5.414 4.578 1.00 85.06 110 ARG A CA 1
ATOM 949 C C . ARG A 1 110 ? 8.385 -6.445 4.157 1.00 85.06 110 ARG A C 1
ATOM 951 O O . ARG A 1 110 ? 8.740 -6.510 2.982 1.00 85.06 110 ARG A O 1
ATOM 958 N N . ARG A 1 111 ? 8.863 -7.265 5.099 1.00 83.56 111 ARG A N 1
ATOM 959 C CA . ARG A 1 111 ? 9.879 -8.303 4.856 1.00 83.56 111 ARG A CA 1
ATOM 960 C C . ARG A 1 111 ? 9.373 -9.367 3.886 1.00 83.56 111 ARG A C 1
ATOM 962 O O . ARG A 1 111 ? 10.102 -9.779 2.983 1.00 83.56 111 ARG A O 1
ATOM 969 N N . ARG A 1 112 ? 8.123 -9.806 4.054 1.00 81.25 112 ARG A N 1
ATOM 970 C CA . ARG A 1 112 ? 7.500 -10.819 3.192 1.00 81.25 112 ARG A CA 1
ATOM 971 C C . ARG A 1 112 ? 7.207 -10.284 1.790 1.00 81.25 112 ARG A C 1
ATOM 973 O O . ARG A 1 112 ? 7.433 -11.016 0.835 1.00 81.25 112 ARG A O 1
ATOM 980 N N . MET A 1 113 ? 6.804 -9.019 1.650 1.00 77.12 113 MET A N 1
ATOM 981 C CA . MET A 1 113 ? 6.642 -8.357 0.348 1.00 77.12 113 MET A CA 1
ATOM 982 C C . MET A 1 113 ? 7.953 -8.307 -0.433 1.00 77.12 113 MET A C 1
ATOM 984 O O . MET A 1 113 ? 7.955 -8.631 -1.615 1.00 77.12 113 MET A O 1
ATOM 988 N N . THR A 1 114 ? 9.069 -7.951 0.214 1.00 71.94 114 THR A N 1
ATOM 989 C CA . THR A 1 114 ? 10.379 -7.944 -0.451 1.00 71.94 114 THR A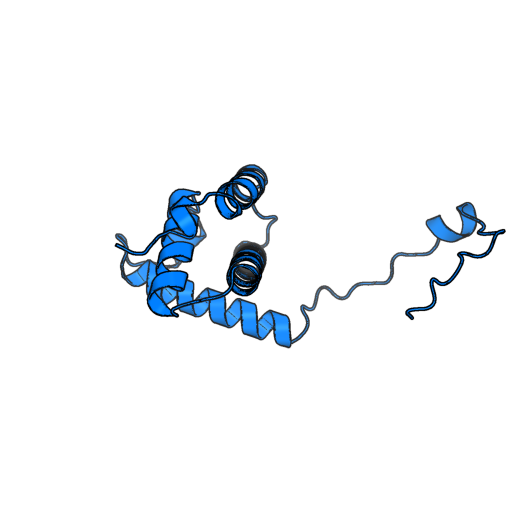 CA 1
ATOM 990 C C . THR A 1 114 ? 10.724 -9.336 -0.969 1.00 71.94 114 THR A C 1
ATOM 992 O O . THR A 1 114 ? 11.096 -9.465 -2.124 1.00 71.94 114 THR A O 1
ATOM 995 N N . ARG A 1 115 ? 10.523 -10.389 -0.164 1.00 67.56 115 ARG A N 1
ATOM 996 C CA . ARG A 1 115 ? 10.756 -11.782 -0.591 1.00 67.56 115 ARG A CA 1
ATOM 997 C C . ARG A 1 115 ? 9.834 -12.215 -1.735 1.00 67.56 115 ARG A C 1
ATOM 999 O O . ARG A 1 115 ? 10.290 -12.865 -2.666 1.00 67.56 115 ARG A O 1
ATOM 1006 N N . ALA A 1 116 ? 8.558 -11.838 -1.679 1.00 58.97 116 ALA A N 1
ATOM 1007 C CA . ALA A 1 116 ? 7.575 -12.157 -2.711 1.00 58.97 116 ALA A CA 1
ATOM 1008 C C . ALA A 1 116 ? 7.836 -11.407 -4.030 1.00 58.97 116 ALA A C 1
ATOM 1010 O O . ALA A 1 116 ? 7.620 -11.969 -5.095 1.00 58.97 116 ALA A O 1
ATOM 1011 N N . GLY A 1 117 ? 8.360 -10.177 -3.981 1.00 56.44 117 GLY A N 1
ATOM 1012 C CA . GLY A 1 117 ? 8.758 -9.403 -5.164 1.00 56.44 117 GLY A CA 1
ATOM 1013 C C . GLY A 1 117 ? 9.925 -10.007 -5.960 1.00 56.44 117 GLY A C 1
ATOM 1014 O O . GLY A 1 117 ? 10.132 -9.618 -7.106 1.00 56.44 117 GLY A O 1
ATOM 1015 N N . TYR A 1 118 ? 10.643 -10.974 -5.378 1.00 51.25 118 TYR A N 1
ATOM 1016 C CA . TYR A 1 118 ? 11.638 -11.816 -6.054 1.00 51.25 118 TYR A CA 1
ATOM 1017 C C . TYR A 1 118 ? 11.084 -13.188 -6.470 1.00 51.25 118 TYR A C 1
ATOM 1019 O O . TYR A 1 118 ? 11.832 -14.019 -6.978 1.00 51.25 118 TYR A O 1
ATOM 1027 N N . HIS A 1 119 ? 9.793 -13.461 -6.249 1.00 49.34 119 HIS A N 1
ATOM 1028 C CA . HIS A 1 119 ? 9.214 -14.768 -6.532 1.00 49.34 119 HIS A CA 1
ATOM 1029 C C . HIS A 1 119 ? 8.703 -14.853 -7.987 1.00 49.34 119 HIS A C 1
ATOM 1031 O O . HIS A 1 119 ? 7.815 -14.079 -8.365 1.00 49.34 119 HIS A O 1
ATOM 1037 N N . PRO A 1 120 ? 9.175 -15.826 -8.797 1.00 51.25 120 PRO A N 1
ATOM 1038 C CA . PRO A 1 120 ? 8.800 -15.970 -10.210 1.00 51.25 120 PRO A CA 1
ATOM 1039 C C . PRO A 1 120 ? 7.290 -16.087 -10.448 1.00 51.25 120 PRO A C 1
ATOM 1041 O O . PRO A 1 120 ? 6.785 -15.639 -11.471 1.00 51.25 120 PRO A O 1
ATOM 1044 N N . SER A 1 121 ? 6.533 -16.630 -9.487 1.00 54.16 121 SER A N 1
ATOM 1045 C CA . SER A 1 121 ? 5.078 -16.809 -9.627 1.00 54.16 121 SER A CA 1
ATOM 1046 C C . SER A 1 121 ? 4.277 -15.503 -9.698 1.00 54.16 121 SER A C 1
ATOM 1048 O O . SER A 1 121 ? 3.116 -15.548 -10.098 1.00 54.16 121 SER A O 1
ATOM 1050 N N . ILE A 1 122 ? 4.839 -14.356 -9.294 1.00 53.69 122 ILE A N 1
ATOM 1051 C CA . ILE A 1 122 ? 4.203 -13.038 -9.478 1.00 53.69 122 ILE A CA 1
ATOM 1052 C C . ILE A 1 122 ? 4.486 -12.490 -10.886 1.00 53.69 122 ILE A C 1
ATOM 1054 O O . ILE A 1 122 ? 3.643 -11.793 -11.441 1.00 53.69 122 ILE A O 1
ATOM 1058 N N . MET A 1 123 ? 5.625 -12.846 -11.491 1.00 50.53 123 MET A N 1
ATOM 1059 C CA . MET A 1 123 ? 6.018 -12.388 -12.833 1.00 50.53 123 MET A CA 1
ATOM 1060 C C . MET A 1 123 ? 5.569 -13.320 -13.964 1.00 50.53 123 MET A C 1
ATOM 1062 O O . MET A 1 123 ? 5.437 -12.873 -15.097 1.00 50.53 123 MET A O 1
ATOM 1066 N N . ASN A 1 124 ? 5.261 -14.580 -13.652 1.00 46.53 124 ASN A N 1
ATOM 1067 C CA . ASN A 1 124 ? 4.794 -15.585 -14.611 1.00 46.53 124 ASN A CA 1
ATOM 1068 C C . ASN A 1 124 ? 3.260 -15.707 -14.664 1.00 46.53 124 ASN A C 1
ATOM 1070 O O . ASN A 1 124 ? 2.742 -16.770 -14.988 1.00 46.53 124 ASN A O 1
ATOM 1074 N N . ALA A 1 125 ? 2.504 -14.648 -14.351 1.00 46.19 125 ALA A N 1
ATOM 1075 C CA . ALA A 1 125 ? 1.054 -14.622 -14.575 1.00 46.19 125 ALA A CA 1
ATOM 1076 C C . ALA A 1 125 ? 0.741 -14.437 -16.076 1.00 46.19 125 ALA A C 1
ATOM 1078 O O . ALA A 1 125 ? 0.195 -13.425 -16.503 1.00 46.19 125 ALA A O 1
ATOM 1079 N N . ARG A 1 126 ? 1.152 -15.415 -16.882 1.00 41.38 126 ARG A N 1
ATOM 1080 C CA . ARG A 1 126 ? 0.699 -15.662 -18.248 1.00 41.38 126 ARG A CA 1
ATOM 1081 C C . ARG A 1 126 ? 0.518 -17.170 -18.381 1.00 41.38 126 ARG A C 1
ATOM 1083 O O . ARG A 1 126 ? 1.503 -17.875 -18.564 1.00 41.38 126 ARG A O 1
ATOM 1090 N N . ASN A 1 127 ? -0.726 -17.614 -18.248 1.00 37.25 127 ASN A N 1
ATOM 1091 C CA . ASN A 1 127 ? -1.258 -18.777 -18.949 1.00 37.25 127 ASN A CA 1
ATOM 1092 C C . ASN A 1 127 ? -2.457 -18.273 -19.743 1.00 37.25 127 ASN A C 1
ATOM 1094 O O . ASN A 1 127 ? -3.280 -17.567 -19.114 1.00 37.25 127 ASN A O 1
#

Foldseek 3Di:
DDDDPDDPPDDPVVVVVPPDPDPDPPDDDPVLVVLLVVLLVLLLVQLCPDVVSDSVVDLVVDDLVSLLSSLLVCCVVVVDPDLVVSVVSSVSNQVSSCVVVVHHDDPVSVVVVVVVSPPVVSVPPDD

Secondary structure (DSSP, 8-state):
-----PPPS---HHHHHTSPPP-------HHHHHHHHHHHHHHHHHHTTSSS--HHHHHHT--HHHHHHHHHHHHHHHT---HHHHHHHHHHHHHHHHHHHTSPPPHHHHHHHHHHTT-HHHH----

pLDDT: mean 80.79, std 16.0, range [37.25, 97.19]

Organism: Monascus purpureus (NCBI:txid5098)

Radius of gyration: 19.31 Å; chains: 1; bounding box: 58×39×35 Å

Sequence (127 aa):
MPQTKKLPEDVDWNAFVQQPDNKTEGILAEPTKKRILHVKRNFQKFSSKLNPPKYEHWIKNITLRLIEGFLRWYLNEHNMKYQSGFLVFARDFRIFWCEEMDRLFPYDLRRRMTRAGYHPSIMNARN